Protein AF-A0A922VHD1-F1 (afdb_monomer)

Foldseek 3Di:
DDDDDDPDDDPPVPPPPPDDVLLVQLLVVVVVLVVPQPDDLVRLCVQLVPPDCLNVLSNVVPDDPSNDQDLSSQQSSQVSSVHHSLQSCVSSVNDPDRPPPADPLNVLVPDPVDDPVRSVVVVVVVVVVVVCVVVPPPD

Structure (mmCIF, N/CA/C/O backbone):
data_AF-A0A922VHD1-F1
#
_entry.id   AF-A0A922VHD1-F1
#
loop_
_atom_site.group_PDB
_atom_site.id
_atom_site.type_symbol
_atom_site.label_atom_id
_atom_site.label_alt_id
_atom_site.label_comp_id
_atom_site.label_asym_id
_atom_site.label_entity_id
_atom_site.label_seq_id
_atom_site.pdbx_PDB_ins_code
_atom_site.Cartn_x
_atom_site.Cartn_y
_atom_site.Cartn_z
_atom_site.occupancy
_atom_site.B_iso_or_equiv
_atom_site.auth_seq_id
_atom_site.auth_comp_id
_atom_site.auth_asym_id
_atom_site.auth_atom_id
_atom_site.pdbx_PDB_model_num
ATOM 1 N N . MET A 1 1 ? 56.449 -27.174 -24.037 1.00 41.38 1 MET A N 1
ATOM 2 C CA . MET A 1 1 ? 55.606 -26.012 -24.393 1.00 41.38 1 MET A CA 1
ATOM 3 C C . MET A 1 1 ? 54.196 -26.520 -24.645 1.00 41.38 1 MET A C 1
ATOM 5 O O . MET A 1 1 ? 53.979 -27.153 -25.665 1.00 41.38 1 MET A O 1
ATOM 9 N N . ALA A 1 2 ? 53.279 -26.341 -23.692 1.00 33.19 2 ALA A N 1
ATOM 10 C CA . ALA A 1 2 ? 51.887 -26.767 -23.822 1.00 33.19 2 ALA A CA 1
ATOM 11 C C . ALA A 1 2 ? 50.986 -25.525 -23.842 1.00 33.19 2 ALA A C 1
ATOM 13 O O . ALA A 1 2 ? 50.936 -24.778 -22.869 1.00 33.19 2 ALA A O 1
ATOM 14 N N . THR A 1 3 ? 50.304 -25.298 -24.962 1.00 43.81 3 THR A N 1
ATOM 15 C CA . THR A 1 3 ? 49.267 -24.273 -25.128 1.00 43.81 3 THR A CA 1
ATOM 16 C C . THR A 1 3 ? 47.955 -24.971 -25.452 1.00 43.81 3 THR A C 1
ATOM 18 O O . THR A 1 3 ? 47.728 -25.359 -26.593 1.00 43.81 3 THR A O 1
ATOM 21 N N . ALA A 1 4 ? 47.101 -25.135 -24.447 1.00 44.28 4 ALA A N 1
ATOM 22 C CA . ALA A 1 4 ? 45.688 -25.472 -24.611 1.00 44.28 4 ALA A CA 1
ATOM 23 C C . ALA A 1 4 ? 44.956 -25.098 -23.314 1.00 44.28 4 ALA A C 1
ATOM 25 O O . ALA A 1 4 ? 44.637 -25.939 -22.485 1.00 44.28 4 ALA A O 1
ATOM 26 N N . GLY A 1 5 ? 44.778 -23.796 -23.095 1.00 39.69 5 GLY A N 1
ATOM 27 C CA . GLY A 1 5 ? 43.926 -23.284 -22.028 1.00 39.69 5 GLY A CA 1
ATOM 28 C C . GLY A 1 5 ? 42.511 -23.128 -22.558 1.00 39.69 5 GLY A C 1
ATOM 29 O O . GLY A 1 5 ? 42.171 -22.076 -23.099 1.00 39.69 5 GLY A O 1
ATOM 30 N N . GLU A 1 6 ? 41.718 -24.189 -22.432 1.00 39.38 6 GLU A N 1
ATOM 31 C CA . GLU A 1 6 ? 40.266 -24.193 -22.595 1.00 39.38 6 GLU A CA 1
ATOM 32 C C . GLU A 1 6 ? 39.635 -22.974 -21.905 1.00 39.38 6 GLU A C 1
ATOM 34 O O . GLU A 1 6 ? 39.515 -22.909 -20.685 1.00 39.38 6 GLU A O 1
ATOM 39 N N . ARG A 1 7 ? 39.166 -21.995 -22.686 1.00 46.34 7 ARG A N 1
ATOM 40 C CA . ARG A 1 7 ? 38.193 -21.000 -22.212 1.00 46.34 7 ARG A CA 1
ATOM 41 C C . ARG A 1 7 ? 36.782 -21.525 -22.450 1.00 46.34 7 ARG A C 1
ATOM 43 O O . ARG A 1 7 ? 35.977 -20.913 -23.146 1.00 46.34 7 ARG A O 1
ATOM 50 N N . ALA A 1 8 ? 36.495 -22.678 -21.860 1.00 47.88 8 ALA A N 1
ATOM 51 C CA . ALA A 1 8 ? 35.141 -23.148 -21.636 1.00 47.88 8 ALA A CA 1
ATOM 52 C C . ALA A 1 8 ? 34.776 -22.823 -20.184 1.00 47.88 8 ALA A C 1
ATOM 54 O O . ALA A 1 8 ? 35.424 -23.294 -19.258 1.00 47.88 8 ALA A O 1
ATOM 55 N N . GLY A 1 9 ? 33.731 -22.018 -19.976 1.00 42.16 9 GLY A N 1
ATOM 56 C CA . GLY A 1 9 ? 33.056 -21.985 -18.677 1.00 42.16 9 GLY A CA 1
ATOM 57 C C . GLY A 1 9 ? 32.871 -20.615 -18.038 1.00 42.16 9 GLY A C 1
ATOM 58 O O . GLY A 1 9 ? 33.423 -20.351 -16.979 1.00 42.16 9 GLY A O 1
ATOM 59 N N . HIS A 1 10 ? 31.976 -19.791 -18.590 1.00 43.72 10 HIS A N 1
ATOM 60 C CA . HIS A 1 10 ? 31.010 -19.087 -17.731 1.00 43.72 10 HIS A CA 1
ATOM 61 C C . HIS A 1 10 ? 29.741 -18.625 -18.466 1.00 43.72 10 HIS A C 1
ATOM 63 O O . HIS A 1 10 ? 29.192 -17.564 -18.185 1.00 43.72 10 HIS A O 1
ATOM 69 N N . ARG A 1 11 ? 29.180 -19.452 -19.362 1.00 42.53 11 ARG A N 1
ATOM 70 C CA . ARG A 1 11 ? 27.718 -19.427 -19.536 1.00 42.53 11 ARG A CA 1
ATOM 71 C C . ARG A 1 11 ? 27.131 -20.130 -18.322 1.00 42.53 11 ARG A C 1
ATOM 73 O O . ARG A 1 11 ? 26.799 -21.311 -18.376 1.00 42.53 11 ARG A O 1
ATOM 80 N N . ARG A 1 12 ? 27.027 -19.402 -17.209 1.00 43.84 12 ARG A N 1
ATOM 81 C CA . ARG A 1 12 ? 26.099 -19.772 -16.146 1.00 43.84 12 ARG A CA 1
ATOM 82 C C . ARG A 1 12 ? 24.725 -19.653 -16.794 1.00 43.84 12 ARG A C 1
ATOM 84 O O . ARG A 1 12 ? 24.189 -18.557 -16.919 1.00 43.84 12 ARG A O 1
ATOM 91 N N . LYS A 1 13 ? 24.230 -20.772 -17.336 1.00 43.75 13 LYS A N 1
ATOM 92 C CA . LYS A 1 13 ? 22.815 -20.952 -17.639 1.00 43.75 13 LYS A CA 1
ATOM 93 C C . LYS A 1 13 ? 22.121 -20.556 -16.346 1.00 43.75 13 LYS A C 1
ATOM 95 O O . LYS A 1 13 ? 22.247 -21.263 -15.349 1.00 43.75 13 LYS A O 1
ATOM 100 N N . VAL A 1 14 ? 21.536 -19.361 -16.333 1.00 46.03 14 VAL A N 1
ATOM 101 C CA . VAL A 1 14 ? 20.596 -18.968 -15.296 1.00 46.03 14 VAL A CA 1
ATOM 102 C C . VAL A 1 14 ? 19.512 -20.009 -15.460 1.00 46.03 14 VAL A C 1
ATOM 104 O O . VAL A 1 14 ? 18.800 -20.002 -16.462 1.00 46.03 14 VAL A O 1
ATOM 107 N N . ALA A 1 15 ? 19.559 -21.014 -14.588 1.00 43.12 15 ALA A N 1
ATOM 108 C CA . AL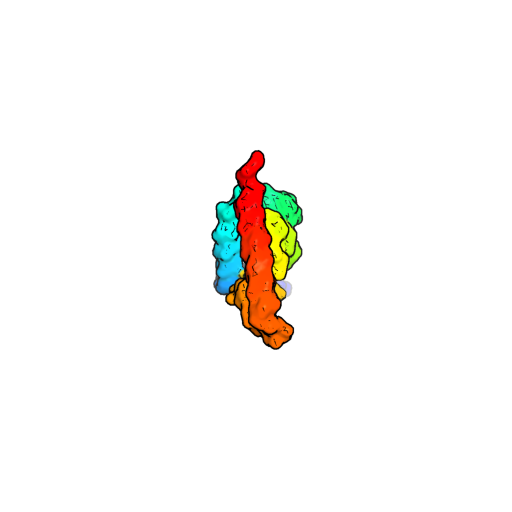A A 1 15 ? 18.536 -22.025 -14.521 1.00 43.12 15 ALA A CA 1
ATOM 109 C C . ALA A 1 15 ? 17.209 -21.276 -14.520 1.00 43.12 15 ALA A C 1
ATOM 111 O O . ALA A 1 15 ? 17.092 -20.209 -13.913 1.00 43.12 15 ALA A O 1
ATOM 112 N N . ASP A 1 16 ? 16.273 -21.800 -15.291 1.00 47.19 16 ASP A N 1
ATOM 113 C CA . ASP A 1 16 ? 14.883 -21.394 -15.309 1.00 47.19 16 ASP A CA 1
ATOM 114 C C . ASP A 1 16 ? 14.319 -21.688 -13.911 1.00 47.19 16 ASP A C 1
ATOM 116 O O . ASP A 1 16 ? 13.697 -22.717 -13.662 1.00 47.19 16 ASP A O 1
ATOM 120 N N . THR A 1 17 ? 14.701 -20.871 -12.929 1.00 53.53 17 THR A N 1
ATOM 121 C CA . THR A 1 17 ? 14.244 -21.000 -11.557 1.00 53.53 17 THR A CA 1
ATOM 122 C C . THR A 1 17 ? 12.807 -20.534 -11.607 1.00 53.53 17 THR A C 1
ATOM 124 O O . THR A 1 17 ? 12.554 -19.351 -11.850 1.00 53.53 17 THR A O 1
ATOM 127 N N . ALA A 1 18 ? 11.883 -21.483 -11.461 1.00 58.81 18 ALA A N 1
ATOM 128 C CA . ALA A 1 18 ? 10.469 -21.202 -11.309 1.00 58.81 18 ALA A CA 1
ATOM 129 C C . ALA A 1 18 ? 10.298 -20.012 -10.353 1.00 58.81 18 ALA A C 1
ATOM 131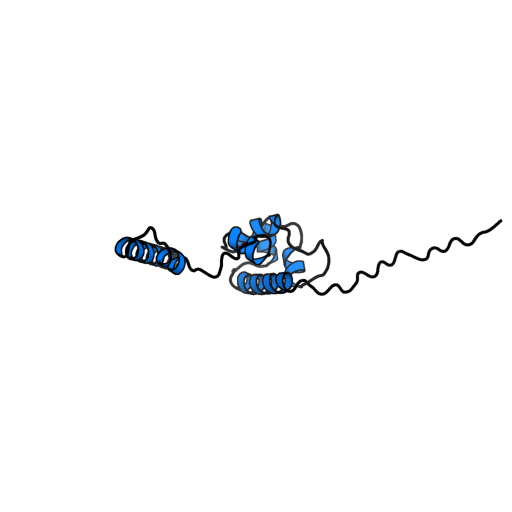 O O . ALA A 1 18 ? 10.949 -19.950 -9.306 1.00 58.81 18 ALA A O 1
ATOM 132 N N . GLU A 1 19 ? 9.500 -19.031 -10.770 1.00 65.50 19 GLU A N 1
ATOM 133 C CA . GLU A 1 19 ? 9.187 -17.884 -9.930 1.00 65.50 19 GLU A CA 1
ATOM 134 C C . GLU A 1 19 ? 8.608 -18.382 -8.604 1.00 65.50 19 GLU A C 1
ATOM 136 O O . GLU A 1 19 ? 7.782 -19.296 -8.601 1.00 65.50 19 GLU A O 1
ATOM 141 N N . ASP A 1 20 ? 9.061 -17.805 -7.488 1.00 74.31 20 ASP A N 1
ATOM 142 C CA . ASP A 1 20 ? 8.497 -18.127 -6.181 1.00 74.31 20 ASP A CA 1
ATOM 143 C C . ASP A 1 20 ? 6.977 -17.876 -6.242 1.00 74.31 20 ASP A C 1
ATOM 145 O O . ASP A 1 20 ? 6.571 -16.748 -6.556 1.00 74.31 20 ASP A O 1
ATOM 149 N N . PRO A 1 21 ? 6.129 -18.886 -5.968 1.00 77.00 21 PRO A N 1
ATOM 150 C CA . PRO A 1 21 ? 4.678 -18.747 -6.048 1.00 77.00 21 PRO A CA 1
ATOM 151 C C . PRO A 1 21 ? 4.152 -17.570 -5.216 1.00 77.00 21 PRO A C 1
ATOM 153 O O . PRO A 1 21 ? 3.202 -16.914 -5.637 1.00 77.00 21 PRO A O 1
ATOM 156 N N . ARG A 1 22 ? 4.817 -17.216 -4.106 1.00 78.31 22 ARG A N 1
ATOM 157 C CA . ARG A 1 22 ? 4.458 -16.040 -3.296 1.00 78.31 22 ARG A CA 1
ATOM 158 C C . ARG A 1 22 ? 4.725 -14.721 -4.012 1.00 78.31 22 ARG A C 1
ATOM 160 O O . ARG A 1 22 ? 3.954 -13.777 -3.882 1.00 78.31 22 ARG A O 1
ATOM 167 N N . THR A 1 23 ? 5.804 -14.643 -4.791 1.00 83.56 23 THR A N 1
ATOM 168 C CA . THR A 1 23 ? 6.110 -13.446 -5.593 1.00 83.56 23 THR A CA 1
ATOM 169 C C . THR A 1 23 ? 5.078 -13.268 -6.703 1.00 83.56 23 THR A C 1
ATOM 171 O O . THR A 1 23 ? 4.627 -12.149 -6.952 1.00 83.56 23 THR A O 1
ATOM 174 N N . ALA A 1 24 ? 4.659 -14.370 -7.332 1.00 84.50 24 ALA A N 1
ATOM 175 C CA . ALA A 1 24 ? 3.607 -14.348 -8.340 1.00 84.50 24 ALA A CA 1
ATOM 176 C C . ALA A 1 24 ? 2.252 -13.916 -7.750 1.00 84.50 24 ALA A C 1
ATOM 178 O O . ALA A 1 24 ? 1.582 -13.073 -8.347 1.00 84.50 24 ALA A O 1
ATOM 179 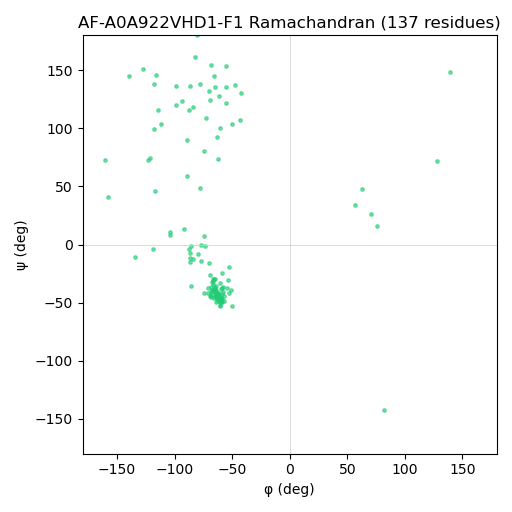N N . GLU A 1 25 ? 1.890 -14.430 -6.571 1.00 86.19 25 GLU A N 1
ATOM 180 C CA . GLU A 1 25 ? 0.676 -14.050 -5.837 1.00 86.19 25 GLU A CA 1
ATOM 181 C C . GLU A 1 25 ? 0.688 -12.566 -5.444 1.00 86.19 25 GLU A C 1
ATOM 183 O O . GLU A 1 25 ? -0.257 -11.834 -5.743 1.00 86.19 25 GLU A O 1
ATOM 188 N N . PHE A 1 26 ? 1.788 -12.088 -4.852 1.00 89.69 26 PHE A N 1
ATOM 189 C CA . PHE A 1 26 ? 1.949 -10.680 -4.490 1.00 89.69 26 PHE A CA 1
ATOM 190 C C . PHE A 1 26 ? 1.831 -9.760 -5.708 1.00 89.69 26 PHE A C 1
ATOM 192 O O . PHE A 1 26 ? 1.173 -8.722 -5.651 1.00 89.69 26 PHE A O 1
ATOM 199 N N . ARG A 1 27 ? 2.442 -10.144 -6.833 1.00 91.19 27 ARG A N 1
ATOM 200 C CA . ARG A 1 27 ? 2.367 -9.391 -8.087 1.00 91.19 27 ARG A CA 1
ATOM 201 C C . ARG A 1 27 ? 0.940 -9.300 -8.618 1.00 91.19 27 ARG A C 1
ATOM 203 O O . ARG A 1 27 ? 0.549 -8.227 -9.074 1.00 91.19 27 ARG A O 1
ATOM 210 N N . GLU A 1 28 ? 0.182 -10.393 -8.572 1.00 90.88 28 GLU A N 1
ATOM 211 C CA . GLU A 1 28 ? -1.217 -10.403 -9.006 1.00 90.88 28 GLU A CA 1
ATOM 212 C C . GLU A 1 28 ? -2.071 -9.494 -8.123 1.00 90.88 28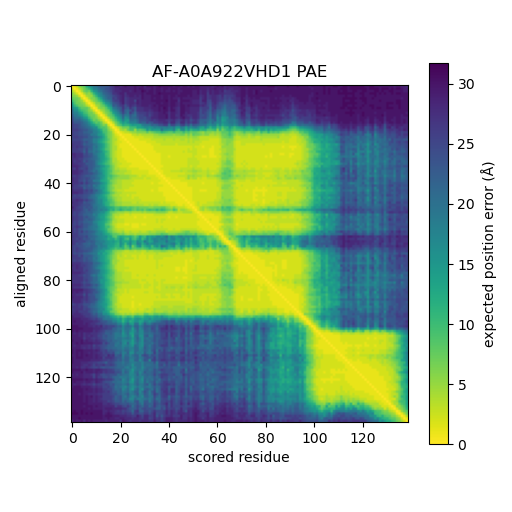 GLU A C 1
ATOM 214 O O . GLU A 1 28 ? -2.759 -8.599 -8.612 1.00 90.88 28 GLU A O 1
ATOM 219 N N . TRP A 1 29 ? -1.946 -9.658 -6.806 1.00 92.00 29 TRP A N 1
ATOM 220 C CA . TRP A 1 29 ? -2.635 -8.821 -5.833 1.00 92.00 29 TRP A CA 1
ATOM 221 C C . TRP A 1 29 ? -2.305 -7.331 -6.021 1.00 92.00 29 TRP A C 1
ATOM 223 O O . TRP A 1 29 ? -3.206 -6.486 -6.035 1.00 92.00 29 TRP A O 1
ATOM 233 N N . LEU A 1 30 ? -1.027 -7.002 -6.238 1.00 92.75 30 LEU A N 1
ATOM 234 C CA . LEU A 1 30 ? -0.581 -5.629 -6.459 1.00 92.75 30 LEU A CA 1
ATOM 235 C C . LEU A 1 30 ? -1.152 -5.063 -7.765 1.00 92.75 30 LEU A C 1
ATOM 237 O O . LEU A 1 30 ? -1.545 -3.898 -7.793 1.00 92.75 30 LEU A O 1
ATOM 241 N N . ARG A 1 31 ? -1.255 -5.873 -8.828 1.00 92.94 31 ARG A N 1
ATOM 242 C CA . ARG A 1 31 ? -1.877 -5.461 -10.095 1.00 92.94 31 ARG A CA 1
ATOM 243 C C . ARG A 1 31 ? -3.340 -5.070 -9.892 1.00 92.94 31 ARG A C 1
ATOM 245 O O . ARG A 1 31 ? -3.703 -3.940 -10.210 1.00 92.94 31 ARG A O 1
ATOM 252 N N . VAL A 1 32 ? -4.134 -5.948 -9.276 1.00 91.81 32 VAL A N 1
ATOM 253 C CA . VAL A 1 32 ? -5.558 -5.699 -8.978 1.00 91.81 32 VAL A CA 1
ATOM 254 C C . VAL A 1 32 ? -5.738 -4.450 -8.115 1.00 91.81 32 VAL A C 1
ATOM 256 O O . VAL A 1 32 ? -6.699 -3.695 -8.275 1.00 91.81 32 VAL A O 1
ATOM 259 N N . ARG A 1 33 ? -4.817 -4.200 -7.179 1.00 91.19 33 ARG A N 1
ATOM 260 C CA . ARG A 1 33 ? -4.883 -2.994 -6.357 1.00 91.19 33 ARG A CA 1
ATOM 261 C C . ARG A 1 33 ? -4.604 -1.728 -7.159 1.00 91.19 33 ARG A C 1
ATOM 263 O O . ARG A 1 33 ? -5.317 -0.743 -6.982 1.00 91.19 33 ARG A O 1
ATOM 270 N N . LEU A 1 34 ? -3.582 -1.749 -8.010 1.00 91.75 34 LEU A N 1
ATOM 271 C CA . LEU A 1 34 ? -3.166 -0.595 -8.808 1.00 91.75 34 LEU A CA 1
ATOM 272 C C . LEU A 1 34 ? -4.222 -0.181 -9.835 1.00 91.75 34 LEU A C 1
ATOM 274 O O . LEU A 1 34 ? -4.357 1.009 -10.095 1.00 91.75 34 LEU A O 1
ATOM 278 N N . GLU A 1 35 ? -5.027 -1.116 -10.343 1.00 90.69 35 GLU A N 1
ATOM 279 C CA . GLU A 1 35 ? -6.177 -0.813 -11.212 1.00 90.69 35 GLU A CA 1
ATOM 280 C C . GLU A 1 35 ? -7.212 0.113 -10.552 1.00 90.69 35 GLU A C 1
ATOM 282 O O . GLU A 1 35 ? -7.937 0.829 -11.238 1.00 90.69 35 GLU A O 1
ATOM 287 N N . ARG A 1 36 ? -7.272 0.137 -9.215 1.00 88.75 36 ARG A N 1
ATOM 288 C CA . ARG A 1 36 ? -8.191 0.996 -8.449 1.00 88.75 36 ARG A CA 1
ATOM 289 C C . ARG A 1 36 ? -7.623 2.387 -8.173 1.00 88.75 36 ARG A C 1
ATOM 291 O O . ARG A 1 36 ? -8.323 3.230 -7.615 1.00 88.75 36 ARG A O 1
ATOM 298 N N . VAL A 1 37 ? -6.356 2.623 -8.510 1.00 90.50 37 VAL A N 1
ATOM 299 C CA . VAL A 1 37 ? -5.680 3.903 -8.298 1.00 90.50 37 VAL A CA 1
ATOM 300 C C . VAL A 1 37 ? -5.807 4.730 -9.583 1.00 90.50 37 VAL A C 1
ATOM 302 O O . VAL A 1 37 ? -5.354 4.279 -10.632 1.00 90.50 37 VAL A O 1
ATOM 305 N N . PRO A 1 38 ? -6.364 5.956 -9.546 1.00 90.81 38 PRO A N 1
ATOM 306 C CA . PRO A 1 38 ? -6.541 6.800 -10.732 1.00 90.81 38 PRO A CA 1
ATOM 307 C C . PRO A 1 38 ? -5.225 7.490 -11.144 1.00 90.81 38 PRO A C 1
ATOM 309 O O . PRO A 1 38 ? -5.164 8.704 -11.328 1.00 90.81 38 PRO A O 1
ATOM 312 N N . LYS A 1 39 ? -4.132 6.727 -11.232 1.00 91.44 39 LYS A N 1
ATOM 313 C CA . LYS A 1 39 ? -2.790 7.193 -11.597 1.00 91.44 39 LYS A CA 1
ATOM 314 C C . LYS A 1 39 ? -2.136 6.159 -12.508 1.00 91.44 39 LYS A C 1
ATOM 316 O O . LYS A 1 39 ? -2.314 4.958 -12.334 1.00 91.44 39 LYS A O 1
ATOM 321 N N . SER A 1 40 ? -1.343 6.618 -13.471 1.00 93.19 40 SER A N 1
ATOM 322 C CA . SER A 1 40 ? -0.536 5.705 -14.283 1.00 93.19 40 SER A CA 1
ATOM 323 C C . SER A 1 40 ? 0.569 5.066 -13.436 1.00 93.19 40 SER A C 1
ATOM 325 O O . SER A 1 40 ? 1.047 5.668 -12.476 1.00 93.19 40 SER A O 1
ATOM 327 N N . ILE A 1 41 ? 1.037 3.876 -13.824 1.00 92.56 41 ILE A N 1
ATOM 328 C CA . ILE A 1 41 ? 2.156 3.196 -13.145 1.00 92.56 41 ILE A CA 1
ATOM 329 C C . ILE A 1 41 ? 3.384 4.108 -13.023 1.00 92.56 41 ILE A C 1
ATOM 331 O O . ILE A 1 41 ? 3.982 4.179 -11.958 1.00 92.56 41 ILE A O 1
ATOM 335 N N . ASN A 1 42 ? 3.707 4.867 -14.073 1.00 92.56 42 ASN A N 1
ATOM 336 C CA . ASN A 1 42 ? 4.823 5.816 -14.059 1.00 92.56 42 ASN A CA 1
ATOM 337 C C . ASN A 1 42 ? 4.598 6.956 -13.043 1.00 92.56 42 ASN A C 1
ATOM 339 O O . ASN A 1 42 ? 5.507 7.326 -12.304 1.00 92.56 42 ASN A O 1
ATOM 343 N N . ALA A 1 43 ? 3.373 7.490 -12.952 1.00 93.50 43 ALA A N 1
ATOM 344 C CA . ALA A 1 43 ? 3.044 8.496 -11.941 1.00 93.50 43 ALA A CA 1
ATOM 345 C C . ALA A 1 43 ? 3.192 7.934 -10.516 1.00 93.50 43 ALA A C 1
ATOM 347 O O . ALA A 1 43 ? 3.769 8.600 -9.661 1.00 93.50 43 ALA A O 1
ATOM 348 N N . ILE A 1 44 ? 2.749 6.693 -10.293 1.00 93.75 44 ILE A N 1
ATOM 349 C CA . ILE A 1 44 ? 2.887 5.984 -9.013 1.00 93.75 44 ILE A CA 1
ATOM 350 C C . ILE A 1 44 ? 4.365 5.749 -8.670 1.00 93.75 44 ILE A C 1
ATOM 352 O O . ILE A 1 44 ? 4.774 6.023 -7.547 1.00 93.75 44 ILE A O 1
ATOM 356 N N . GLU A 1 45 ? 5.187 5.298 -9.624 1.00 92.88 45 GLU A N 1
ATOM 357 C CA . GLU A 1 45 ? 6.635 5.114 -9.433 1.00 92.88 45 GLU A CA 1
ATOM 358 C C . GLU A 1 45 ? 7.331 6.420 -9.052 1.00 92.88 45 GLU A C 1
ATOM 360 O O . GLU A 1 45 ? 8.117 6.455 -8.102 1.00 92.88 45 GLU A O 1
ATOM 365 N N . LYS A 1 46 ? 7.016 7.502 -9.773 1.00 93.44 46 LYS A N 1
ATOM 366 C CA . LYS A 1 46 ? 7.592 8.825 -9.531 1.00 93.44 46 LYS A CA 1
ATOM 367 C C . LYS A 1 46 ? 7.215 9.355 -8.150 1.00 93.44 46 LYS A C 1
ATOM 369 O O . LYS A 1 46 ? 8.079 9.866 -7.443 1.00 93.44 46 LYS A O 1
ATOM 374 N N . GLU A 1 47 ? 5.950 9.224 -7.768 1.00 93.62 47 GLU A N 1
ATOM 375 C CA . GLU A 1 47 ? 5.445 9.665 -6.466 1.00 93.62 47 GLU A CA 1
ATOM 376 C C . GLU A 1 47 ? 6.016 8.833 -5.314 1.00 93.62 47 GLU A C 1
ATOM 378 O O . GLU A 1 47 ? 6.421 9.386 -4.296 1.00 93.62 47 GLU A O 1
ATOM 383 N N . ALA A 1 48 ? 6.161 7.520 -5.508 1.00 91.94 48 ALA A N 1
ATOM 384 C CA . ALA A 1 48 ? 6.816 6.626 -4.556 1.00 91.94 48 ALA A CA 1
ATOM 385 C C . ALA A 1 48 ? 8.350 6.788 -4.533 1.00 91.94 48 ALA A C 1
ATOM 387 O O . ALA A 1 48 ? 9.038 6.078 -3.800 1.00 91.94 48 ALA A O 1
ATOM 388 N N . GLY A 1 49 ? 8.936 7.667 -5.355 1.00 91.56 49 GLY A N 1
ATOM 389 C CA . GLY A 1 49 ? 10.388 7.826 -5.446 1.00 91.56 49 GLY A CA 1
ATOM 390 C C . GLY A 1 49 ? 11.107 6.518 -5.797 1.00 91.56 49 GLY A C 1
ATOM 391 O O . GLY A 1 49 ? 12.202 6.254 -5.286 1.00 91.56 49 GLY A O 1
ATOM 392 N N . ILE A 1 50 ? 10.472 5.671 -6.614 1.00 88.12 50 ILE A N 1
ATOM 393 C CA . ILE A 1 50 ? 11.061 4.437 -7.127 1.00 88.12 50 ILE A CA 1
ATOM 394 C C . ILE A 1 50 ? 11.810 4.783 -8.415 1.00 88.12 50 ILE A C 1
ATOM 396 O O . ILE A 1 50 ? 11.195 5.211 -9.391 1.00 88.12 50 ILE A O 1
ATOM 400 N N . PRO A 1 51 ? 13.143 4.620 -8.448 1.00 78.88 51 PRO A N 1
ATOM 401 C CA . PRO A 1 51 ? 13.922 4.997 -9.613 1.00 78.88 51 PRO A CA 1
ATOM 402 C C . PRO A 1 51 ? 13.649 4.059 -10.799 1.00 78.88 51 PRO A C 1
ATOM 404 O O . PRO A 1 51 ? 13.737 2.834 -10.688 1.00 78.88 51 PRO A O 1
ATOM 407 N N . GLY A 1 52 ? 13.406 4.650 -11.970 1.00 79.25 52 GLY A N 1
ATOM 408 C CA . GLY A 1 52 ? 13.261 3.928 -13.235 1.00 79.25 52 GLY A CA 1
ATOM 409 C C . GLY A 1 52 ? 11.868 3.328 -13.452 1.00 79.25 52 GLY A C 1
ATOM 410 O O . GLY A 1 52 ? 10.871 3.960 -13.148 1.00 79.25 52 GLY A O 1
ATOM 411 N N . ASN A 1 53 ? 11.829 2.126 -14.039 1.00 85.88 53 ASN A N 1
ATOM 412 C CA . ASN A 1 53 ? 10.618 1.356 -14.380 1.00 85.88 53 ASN A CA 1
ATOM 413 C C . ASN A 1 53 ? 10.614 0.040 -13.577 1.00 85.88 53 ASN A C 1
ATOM 415 O O . ASN A 1 53 ? 10.538 -1.048 -14.145 1.00 85.88 53 ASN A O 1
ATOM 419 N N . ALA A 1 54 ? 10.893 0.104 -12.275 1.00 87.81 54 ALA A N 1
ATOM 420 C CA . ALA A 1 54 ? 11.031 -1.093 -11.448 1.00 87.81 54 ALA A CA 1
ATOM 421 C C . ALA A 1 54 ? 9.671 -1.742 -11.145 1.00 87.81 54 ALA A C 1
ATOM 423 O O . ALA A 1 54 ? 9.553 -2.961 -11.256 1.00 87.81 54 ALA A O 1
ATOM 424 N N . LEU A 1 55 ? 8.642 -0.946 -10.835 1.00 89.75 55 LEU A N 1
ATOM 425 C CA . LEU A 1 55 ? 7.276 -1.423 -10.618 1.00 89.75 55 LEU A CA 1
ATOM 426 C C . LEU A 1 55 ? 6.702 -1.993 -11.912 1.00 89.75 55 LEU A C 1
ATOM 428 O O . LEU A 1 55 ? 6.164 -3.096 -11.905 1.00 89.75 55 LEU A O 1
ATOM 432 N N . GLY A 1 56 ? 6.861 -1.301 -13.043 1.00 89.38 56 GLY A N 1
ATOM 433 C CA . GLY A 1 56 ? 6.345 -1.818 -14.311 1.00 89.38 56 GLY A CA 1
ATOM 434 C C . GLY A 1 56 ? 7.024 -3.127 -14.734 1.00 89.38 56 GLY A C 1
ATOM 435 O O . GLY A 1 56 ? 6.349 -4.040 -15.210 1.00 89.38 56 GLY A O 1
ATOM 436 N N . LYS A 1 57 ? 8.340 -3.263 -14.523 1.00 88.81 57 LYS A N 1
ATOM 437 C CA . LYS A 1 57 ? 9.069 -4.522 -14.769 1.00 88.81 57 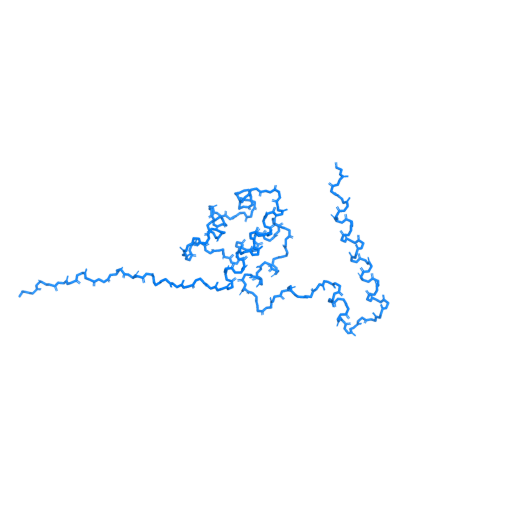LYS A CA 1
ATOM 438 C C . LYS A 1 57 ? 8.623 -5.644 -13.837 1.00 88.81 57 LYS A C 1
ATOM 440 O O . LYS A 1 57 ? 8.411 -6.763 -14.302 1.00 88.81 57 LYS A O 1
ATOM 445 N N . PHE A 1 58 ? 8.417 -5.327 -12.560 1.00 89.75 58 PHE A N 1
ATOM 446 C CA . PHE A 1 58 ? 7.880 -6.262 -11.578 1.00 89.75 58 PHE A CA 1
ATOM 447 C C . PHE A 1 58 ? 6.497 -6.782 -11.998 1.00 89.75 58 PHE A C 1
ATOM 449 O O . PHE A 1 58 ? 6.291 -7.991 -12.077 1.00 89.75 58 PHE A O 1
ATOM 456 N N . LEU A 1 59 ? 5.574 -5.890 -12.376 1.00 89.94 59 LEU A N 1
ATOM 457 C CA . LEU A 1 59 ? 4.210 -6.246 -12.792 1.00 89.94 59 LEU A CA 1
ATOM 458 C C . LEU A 1 59 ? 4.152 -7.081 -14.079 1.00 89.94 59 LEU A C 1
ATOM 460 O O . LEU A 1 59 ? 3.238 -7.893 -14.230 1.00 89.94 59 LEU A O 1
ATOM 464 N N . ARG A 1 60 ? 5.116 -6.907 -14.993 1.00 88.19 60 ARG A N 1
ATOM 465 C CA . ARG A 1 60 ? 5.265 -7.734 -16.207 1.00 88.19 60 ARG A CA 1
ATOM 466 C C . ARG A 1 60 ? 5.935 -9.086 -15.952 1.00 88.19 60 ARG A C 1
ATOM 468 O O . ARG A 1 60 ? 5.989 -9.906 -16.861 1.00 88.19 60 ARG A O 1
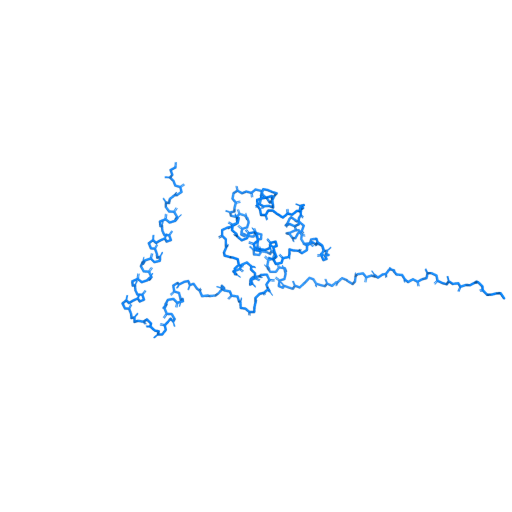ATOM 475 N N . GLY A 1 61 ? 6.458 -9.316 -14.747 1.00 81.81 61 GLY A N 1
ATOM 476 C CA . GLY A 1 61 ? 7.192 -10.534 -14.418 1.00 81.81 61 GLY A CA 1
ATOM 477 C C . GLY A 1 61 ? 8.560 -10.636 -15.082 1.00 81.81 61 GLY A C 1
ATOM 478 O O . GLY A 1 61 ? 9.056 -11.740 -15.309 1.00 81.81 61 GLY A O 1
ATOM 479 N N . GLU A 1 62 ? 9.180 -9.496 -15.407 1.00 80.88 62 GLU A N 1
ATOM 480 C CA . GLU A 1 62 ? 10.547 -9.496 -15.924 1.00 80.88 62 GLU A CA 1
ATOM 481 C C . GLU A 1 62 ? 11.500 -10.097 -14.880 1.00 80.88 62 GLU A C 1
ATOM 483 O O . GLU A 1 62 ? 11.522 -9.708 -13.712 1.00 80.88 62 GLU A O 1
ATOM 488 N N . ARG A 1 63 ? 12.291 -11.085 -15.309 1.00 63.25 63 ARG A N 1
ATOM 489 C CA . ARG A 1 63 ? 13.095 -11.923 -14.414 1.00 63.25 63 ARG A CA 1
ATOM 490 C C . ARG A 1 63 ? 14.457 -11.298 -14.120 1.00 63.25 63 ARG A C 1
ATOM 492 O O . ARG A 1 63 ? 15.160 -10.864 -15.027 1.00 63.25 63 ARG A O 1
ATOM 499 N N . GLY A 1 64 ? 14.868 -11.335 -12.851 1.00 57.25 64 GLY A N 1
ATOM 500 C CA . GLY A 1 64 ? 16.206 -10.958 -12.380 1.00 57.25 64 GLY A CA 1
ATOM 501 C C . GLY A 1 64 ? 16.168 -10.169 -11.068 1.00 57.25 64 GLY A C 1
ATOM 502 O O . GLY A 1 64 ? 15.250 -9.390 -10.842 1.00 57.25 64 GLY A O 1
ATOM 503 N N . ARG A 1 65 ? 17.197 -10.305 -10.213 1.00 52.88 65 ARG A N 1
ATOM 504 C CA . ARG A 1 65 ? 17.314 -9.597 -8.909 1.00 52.88 65 ARG A CA 1
ATOM 505 C C . ARG A 1 65 ? 17.151 -8.068 -8.983 1.00 52.88 65 ARG A C 1
ATOM 507 O O . ARG A 1 65 ? 16.928 -7.430 -7.965 1.00 52.88 65 ARG A O 1
ATOM 514 N N . ARG A 1 66 ? 17.312 -7.470 -10.169 1.00 51.06 66 ARG A N 1
ATOM 515 C CA . ARG A 1 66 ? 17.158 -6.025 -10.422 1.00 51.06 66 ARG A CA 1
ATOM 516 C C . ARG A 1 66 ? 15.717 -5.607 -10.757 1.00 51.06 66 ARG A C 1
ATOM 518 O O . ARG A 1 66 ? 15.475 -4.423 -10.966 1.00 51.06 66 ARG A O 1
ATOM 525 N N . HIS A 1 67 ? 14.796 -6.563 -10.860 1.00 58.34 67 HIS A N 1
ATOM 526 C CA . HIS A 1 67 ? 13.407 -6.363 -11.291 1.00 58.34 67 HIS A CA 1
ATOM 527 C C . HIS A 1 67 ? 12.387 -6.744 -10.209 1.00 58.34 67 HIS A C 1
ATOM 529 O O . HIS A 1 67 ? 11.197 -6.504 -10.378 1.00 58.34 67 HIS A O 1
ATOM 535 N N . SER A 1 68 ? 12.855 -7.276 -9.077 1.00 71.25 68 SER A N 1
ATOM 536 C CA . SER A 1 68 ? 12.074 -7.413 -7.849 1.00 71.25 68 SER A CA 1
ATOM 537 C C . SER A 1 68 ? 11.991 -6.075 -7.114 1.00 71.25 68 SER A C 1
ATOM 539 O O . SER A 1 68 ? 12.997 -5.368 -6.984 1.00 71.25 68 SER A O 1
ATOM 541 N N . LEU A 1 69 ? 10.814 -5.746 -6.586 1.00 84.19 69 LEU A N 1
ATOM 542 C CA . LEU A 1 69 ? 10.679 -4.643 -5.641 1.00 84.19 69 LEU A CA 1
ATOM 543 C C . LEU A 1 69 ? 11.442 -4.978 -4.354 1.00 84.19 69 LEU A C 1
ATOM 545 O O . LEU A 1 69 ? 11.391 -6.102 -3.863 1.00 84.19 69 LEU A O 1
ATOM 549 N N . THR A 1 70 ? 12.190 -4.010 -3.830 1.00 88.31 70 THR A N 1
ATOM 550 C CA . THR A 1 70 ? 12.851 -4.142 -2.527 1.00 88.31 70 THR A CA 1
ATOM 551 C C . THR A 1 70 ? 11.850 -3.824 -1.411 1.00 88.31 70 THR A C 1
ATOM 553 O O . THR A 1 70 ? 10.871 -3.121 -1.678 1.00 88.31 70 THR A O 1
ATOM 556 N N . PRO A 1 71 ? 12.108 -4.229 -0.152 1.00 89.31 71 PRO A N 1
ATOM 557 C CA . PRO A 1 71 ? 11.292 -3.802 0.987 1.00 89.31 71 PRO A CA 1
ATOM 558 C C . PRO A 1 71 ? 11.111 -2.280 1.054 1.00 89.31 71 PRO A C 1
ATOM 560 O O . PRO A 1 71 ? 10.009 -1.796 1.287 1.00 89.31 71 PRO A O 1
ATOM 563 N N . LEU A 1 72 ? 12.166 -1.518 0.742 1.00 89.25 72 LEU A N 1
ATOM 564 C CA . LEU A 1 72 ? 12.108 -0.057 0.689 1.00 89.25 72 LEU A CA 1
ATOM 565 C C . LEU A 1 72 ? 11.165 0.452 -0.414 1.00 89.25 72 LEU A C 1
ATOM 567 O O . LEU A 1 72 ? 10.420 1.401 -0.194 1.00 89.25 72 LEU A O 1
ATOM 571 N N . HIS A 1 73 ? 11.179 -0.160 -1.604 1.00 91.62 73 HIS A N 1
ATOM 572 C CA . HIS A 1 73 ? 10.230 0.194 -2.667 1.00 91.62 73 HIS A CA 1
ATOM 573 C C . HIS A 1 73 ? 8.788 -0.133 -2.259 1.00 91.62 73 HIS A C 1
ATOM 575 O O . HIS A 1 73 ? 7.886 0.653 -2.526 1.00 91.62 73 HIS A O 1
ATOM 581 N N . ILE A 1 74 ? 8.578 -1.269 -1.591 1.00 91.69 74 ILE A N 1
ATOM 582 C CA . ILE A 1 74 ? 7.269 -1.720 -1.103 1.00 91.69 74 ILE A CA 1
ATOM 583 C C . ILE A 1 74 ? 6.715 -0.746 -0.053 1.00 91.69 74 ILE A C 1
ATOM 585 O O . ILE A 1 74 ? 5.572 -0.311 -0.181 1.00 91.69 74 ILE A O 1
ATOM 589 N N . GLN A 1 75 ? 7.537 -0.335 0.918 1.00 89.69 75 GLN A N 1
ATOM 590 C CA . GLN A 1 75 ? 7.179 0.678 1.919 1.00 89.69 75 GLN A CA 1
ATOM 591 C C . GLN A 1 75 ? 6.802 2.009 1.266 1.00 89.69 75 GLN A C 1
ATOM 593 O O . GLN A 1 75 ? 5.757 2.569 1.567 1.00 89.69 75 GLN A O 1
ATOM 598 N N . ARG A 1 76 ? 7.600 2.486 0.302 1.00 92.75 76 ARG A N 1
ATOM 599 C CA . ARG A 1 76 ? 7.315 3.747 -0.402 1.00 92.75 76 ARG A CA 1
ATOM 600 C C . ARG A 1 76 ? 6.059 3.696 -1.275 1.00 92.75 76 ARG A C 1
ATOM 602 O O . ARG A 1 76 ? 5.416 4.723 -1.464 1.00 92.75 76 ARG A O 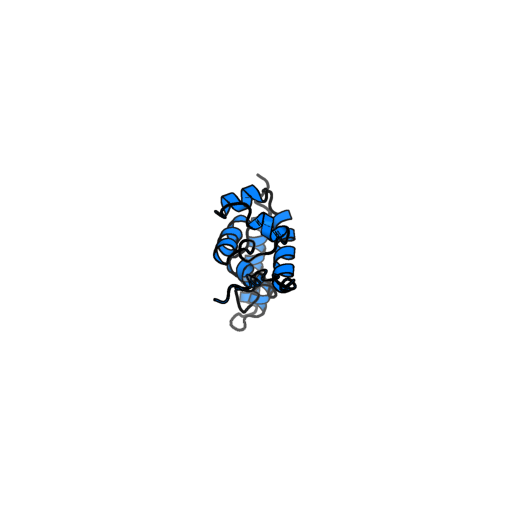1
ATOM 609 N N . LEU A 1 77 ? 5.704 2.526 -1.810 1.00 93.12 77 LEU A N 1
ATOM 610 C CA . LEU A 1 77 ? 4.476 2.344 -2.593 1.00 93.12 77 LEU A CA 1
ATOM 611 C C . LEU A 1 77 ? 3.221 2.400 -1.732 1.00 93.12 77 LEU A C 1
ATOM 613 O O . LEU A 1 77 ? 2.212 2.933 -2.185 1.00 93.12 77 LEU A O 1
ATOM 617 N N . ALA A 1 78 ? 3.279 1.847 -0.521 1.00 90.38 78 ALA A N 1
ATOM 618 C CA . ALA A 1 78 ? 2.128 1.678 0.357 1.00 90.38 78 ALA A CA 1
ATOM 619 C C . ALA A 1 78 ? 1.288 2.964 0.548 1.00 90.38 78 ALA A C 1
ATOM 621 O O . ALA A 1 78 ? 0.095 2.928 0.221 1.00 90.38 78 ALA A O 1
ATOM 622 N N . PRO A 1 79 ? 1.859 4.124 0.946 1.00 89.12 79 PRO A N 1
ATOM 623 C CA . PRO A 1 79 ? 1.078 5.351 1.108 1.00 89.12 79 PRO A CA 1
ATOM 624 C C . PRO A 1 79 ? 0.532 5.897 -0.221 1.00 89.12 79 PRO A C 1
ATOM 626 O O . PRO A 1 79 ? -0.568 6.444 -0.243 1.00 89.12 79 PRO A O 1
ATOM 629 N N . VAL A 1 80 ? 1.243 5.705 -1.341 1.00 91.50 80 VAL A N 1
ATOM 630 C CA . VAL A 1 80 ? 0.831 6.200 -2.672 1.00 91.50 80 VAL A CA 1
ATOM 631 C C . VAL A 1 80 ? -0.425 5.490 -3.183 1.00 91.50 80 VAL A C 1
ATOM 633 O O . VAL A 1 80 ? -1.245 6.095 -3.876 1.00 91.50 80 VAL A O 1
ATOM 636 N N . ILE A 1 81 ? -0.594 4.215 -2.826 1.00 89.88 81 ILE A N 1
ATOM 637 C CA . ILE A 1 81 ? -1.726 3.374 -3.249 1.00 89.88 81 ILE A CA 1
ATOM 638 C C . ILE A 1 81 ? -2.771 3.164 -2.139 1.00 89.88 81 ILE A C 1
ATOM 640 O O . ILE A 1 81 ? -3.697 2.360 -2.295 1.00 89.88 81 ILE A O 1
ATOM 644 N N . GLY A 1 82 ? -2.625 3.876 -1.015 1.00 85.56 82 GLY A N 1
ATOM 645 C CA . GLY A 1 82 ? -3.553 3.838 0.115 1.00 85.56 82 GLY A CA 1
ATOM 646 C C . GLY A 1 82 ? -3.645 2.463 0.779 1.00 85.56 82 GLY A C 1
ATOM 647 O O . GLY A 1 82 ? -4.749 1.947 0.965 1.00 85.56 82 GLY A O 1
ATOM 648 N N . ILE A 1 83 ? -2.501 1.839 1.072 1.00 87.50 83 ILE A N 1
ATOM 649 C CA . ILE A 1 83 ? -2.389 0.610 1.876 1.00 87.50 83 ILE A CA 1
ATOM 650 C C . ILE A 1 83 ? -1.376 0.847 3.001 1.00 87.50 83 ILE A C 1
ATOM 652 O O . ILE A 1 83 ? -0.457 1.649 2.853 1.00 87.50 83 ILE A O 1
ATOM 656 N N . SER A 1 84 ? -1.533 0.158 4.132 1.00 87.69 84 SER A N 1
ATOM 657 C CA . SER A 1 84 ? -0.527 0.177 5.194 1.00 87.69 84 SER A CA 1
ATOM 658 C C . SER A 1 84 ? 0.783 -0.478 4.732 1.00 87.69 84 SER A C 1
ATOM 660 O O . SER A 1 84 ? 0.798 -1.461 3.985 1.00 87.69 84 SER A O 1
ATOM 662 N N . GLU A 1 85 ? 1.913 0.051 5.198 1.00 88.00 85 GLU A N 1
ATOM 663 C CA . GLU A 1 85 ? 3.229 -0.533 4.908 1.00 88.00 85 GLU A CA 1
ATOM 664 C C . GLU A 1 85 ? 3.331 -1.983 5.394 1.00 88.00 85 GLU A C 1
ATOM 666 O O . GLU A 1 85 ? 3.893 -2.828 4.701 1.00 88.00 85 GLU A O 1
ATOM 671 N N . GLU A 1 86 ? 2.732 -2.280 6.548 1.00 83.06 86 GLU A N 1
ATOM 672 C CA . GLU A 1 86 ? 2.683 -3.622 7.126 1.00 83.06 86 GLU A CA 1
ATOM 673 C C . GLU A 1 86 ? 1.980 -4.617 6.193 1.00 83.06 86 GLU A C 1
ATOM 675 O O . GLU A 1 86 ? 2.554 -5.655 5.864 1.00 83.06 86 GLU A O 1
ATOM 680 N N . THR A 1 87 ? 0.788 -4.280 5.683 1.00 85.12 87 THR A N 1
ATOM 681 C CA . THR A 1 87 ? 0.060 -5.135 4.732 1.00 85.12 87 THR A CA 1
ATOM 682 C C . THR A 1 87 ? 0.849 -5.348 3.452 1.00 85.12 87 THR A C 1
ATOM 684 O O . THR A 1 87 ? 0.962 -6.480 2.981 1.00 85.12 87 THR A O 1
ATOM 687 N N . MET A 1 88 ? 1.456 -4.291 2.915 1.00 88.81 88 MET A N 1
ATOM 688 C CA . MET A 1 88 ? 2.297 -4.381 1.722 1.00 88.81 88 MET A CA 1
ATOM 689 C C . MET A 1 88 ? 3.512 -5.302 1.926 1.00 88.81 88 MET A C 1
ATOM 691 O O . MET A 1 88 ? 3.780 -6.161 1.086 1.00 88.81 88 MET A O 1
ATOM 695 N N . LEU A 1 89 ? 4.231 -5.164 3.042 1.00 87.75 89 LEU A N 1
ATOM 696 C CA . LEU A 1 89 ? 5.413 -5.975 3.354 1.00 87.75 89 LEU A CA 1
ATOM 697 C C . LEU A 1 89 ? 5.067 -7.436 3.627 1.00 87.75 89 LEU A C 1
ATOM 699 O O . LEU A 1 89 ? 5.770 -8.337 3.173 1.00 87.75 89 LEU A O 1
ATOM 703 N N . ALA A 1 90 ? 3.982 -7.682 4.344 1.00 84.50 90 ALA A N 1
ATOM 704 C CA . ALA A 1 90 ? 3.536 -9.026 4.644 1.00 84.50 90 ALA A CA 1
ATOM 705 C C . ALA A 1 90 ? 3.029 -9.781 3.416 1.00 84.50 90 ALA A C 1
ATOM 707 O O . ALA A 1 90 ? 3.412 -10.930 3.206 1.00 84.50 90 ALA A O 1
ATOM 708 N N . ARG A 1 91 ? 2.231 -9.126 2.562 1.00 85.62 91 ARG A N 1
ATOM 709 C CA . ARG A 1 91 ? 1.800 -9.686 1.270 1.00 85.62 91 ARG A CA 1
ATOM 710 C C . ARG A 1 91 ? 2.993 -9.988 0.364 1.00 85.62 91 ARG A C 1
ATOM 712 O O . ARG A 1 91 ? 2.966 -10.973 -0.361 1.00 85.62 91 ARG A O 1
ATOM 719 N N . ALA A 1 92 ? 4.058 -9.190 0.452 1.00 86.75 92 ALA A N 1
ATOM 720 C CA . ALA A 1 92 ? 5.324 -9.445 -0.231 1.00 86.75 92 ALA A CA 1
ATOM 721 C C . ALA A 1 92 ? 6.196 -10.536 0.430 1.00 86.75 92 ALA A C 1
ATOM 723 O O . ALA A 1 92 ? 7.285 -10.830 -0.061 1.00 86.75 92 ALA A O 1
ATOM 724 N N . GLY A 1 93 ? 5.752 -11.133 1.542 1.00 84.31 93 GLY A N 1
ATOM 725 C CA . GLY A 1 93 ? 6.476 -12.183 2.260 1.00 84.31 93 GLY A CA 1
ATOM 726 C C . GLY A 1 93 ? 7.662 -11.690 3.095 1.00 84.31 93 GLY A C 1
ATOM 727 O O . GLY A 1 93 ? 8.507 -12.495 3.481 1.00 84.31 93 GLY A O 1
ATOM 728 N N . HIS A 1 94 ? 7.749 -10.385 3.372 1.00 83.81 94 HIS A N 1
ATOM 729 C CA . HIS A 1 94 ? 8.792 -9.793 4.220 1.00 83.81 94 HIS A CA 1
ATOM 730 C C . HIS A 1 94 ? 8.449 -9.798 5.713 1.00 83.81 94 HIS A C 1
ATOM 732 O O . HIS A 1 94 ? 9.331 -9.544 6.532 1.00 83.81 94 HIS A O 1
ATOM 738 N N . LEU A 1 95 ? 7.198 -10.100 6.069 1.00 78.06 95 LEU A N 1
ATOM 739 C CA . LEU A 1 95 ? 6.767 -10.325 7.446 1.00 78.06 95 LEU A CA 1
ATOM 740 C C . LEU A 1 95 ? 6.301 -11.772 7.607 1.00 78.06 95 LEU A C 1
ATOM 742 O O . LEU A 1 95 ? 5.747 -12.373 6.688 1.00 78.06 95 LEU A O 1
ATOM 746 N N . SER A 1 96 ? 6.555 -12.331 8.787 1.00 65.19 96 SER A N 1
ATOM 747 C CA . SER A 1 96 ? 6.184 -13.704 9.152 1.00 65.19 96 SER A CA 1
ATOM 748 C C . SER A 1 96 ? 4.674 -13.894 9.323 1.00 65.19 96 SER A C 1
ATOM 750 O O . SER A 1 96 ? 4.204 -15.030 9.320 1.00 65.19 96 SER A O 1
ATOM 752 N N . HIS A 1 97 ? 3.920 -12.802 9.459 1.00 58.69 97 HIS A N 1
ATOM 753 C CA . HIS A 1 97 ? 2.465 -12.782 9.559 1.00 58.69 97 HIS A CA 1
ATOM 754 C C . HIS A 1 97 ? 1.860 -12.006 8.385 1.00 58.69 97 HIS A C 1
ATOM 756 O O . HIS A 1 97 ? 2.361 -10.949 8.011 1.00 58.69 97 HIS A O 1
ATOM 762 N N . LEU A 1 98 ? 0.773 -12.527 7.811 1.00 57.91 98 LEU A N 1
ATOM 763 C CA . LEU A 1 98 ? -0.097 -11.787 6.896 1.00 57.91 98 LEU A CA 1
ATOM 764 C C . LEU A 1 98 ? -1.101 -10.988 7.744 1.00 57.91 98 LEU A C 1
ATOM 766 O O . LEU A 1 98 ? -1.883 -11.611 8.456 1.00 57.91 98 LEU A O 1
ATOM 770 N N . PRO A 1 99 ? -1.135 -9.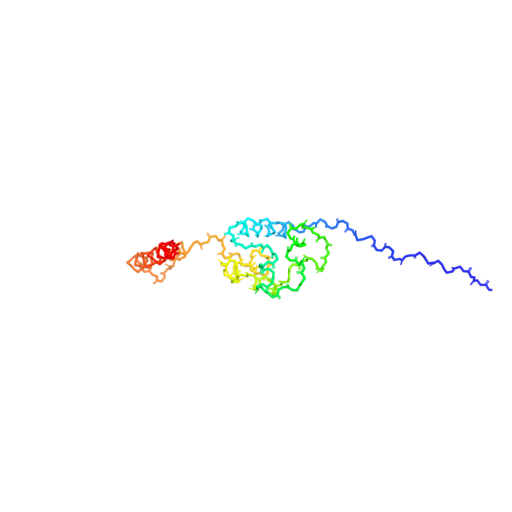646 7.690 1.00 55.88 99 PRO A N 1
ATOM 771 C CA . PRO A 1 99 ? -2.103 -8.837 8.425 1.00 55.88 99 PRO A CA 1
ATOM 772 C C . PRO A 1 99 ? -3.507 -8.879 7.803 1.00 55.88 99 PRO A C 1
ATOM 774 O O . PRO A 1 99 ? -4.398 -8.185 8.272 1.00 55.88 99 PRO A O 1
ATOM 777 N N . ASP A 1 100 ? -3.748 -9.727 6.802 1.00 57.75 100 ASP A N 1
ATOM 778 C CA . ASP A 1 100 ? -5.040 -9.829 6.132 1.00 57.75 100 ASP A CA 1
ATOM 779 C C . ASP A 1 100 ? -5.621 -11.246 6.223 1.00 57.75 100 ASP A C 1
ATOM 781 O O . ASP A 1 100 ? -5.682 -11.966 5.230 1.00 57.75 100 ASP A O 1
ATOM 785 N N . GLU A 1 101 ? -6.115 -11.611 7.400 1.00 53.69 101 GLU A N 1
ATOM 786 C CA . GLU A 1 101 ? -7.331 -12.441 7.507 1.00 53.69 101 GLU A CA 1
ATOM 787 C C . GLU A 1 101 ? -8.314 -11.910 8.559 1.00 53.69 101 GLU A C 1
ATOM 789 O O . GLU A 1 101 ? -9.468 -12.333 8.601 1.00 53.69 101 GLU A O 1
ATOM 794 N N . VAL A 1 102 ? -7.898 -10.941 9.380 1.00 63.81 102 VAL A N 1
ATOM 795 C CA . VAL A 1 102 ? -8.714 -10.405 10.466 1.00 63.81 102 VAL A CA 1
ATOM 796 C C . VAL A 1 102 ? -9.082 -8.968 10.124 1.00 63.81 102 VAL A C 1
ATOM 798 O O . VAL A 1 102 ? -8.268 -8.053 10.217 1.00 63.81 102 VAL A O 1
ATOM 801 N N . THR A 1 103 ? -10.326 -8.760 9.700 1.00 79.75 103 THR A N 1
ATOM 802 C CA . THR A 1 103 ? -10.902 -7.414 9.584 1.00 79.75 103 THR A CA 1
ATOM 803 C C . THR A 1 103 ? -10.793 -6.683 10.923 1.00 79.75 103 THR A C 1
ATOM 805 O O . THR A 1 103 ? -10.808 -7.311 11.979 1.00 79.75 103 THR A O 1
ATOM 808 N N . ILE A 1 104 ? -10.749 -5.347 10.910 1.00 81.69 104 ILE A N 1
ATOM 809 C CA . ILE A 1 104 ? -10.758 -4.557 12.155 1.00 81.69 104 ILE A CA 1
ATOM 810 C C . ILE A 1 104 ? -11.970 -4.931 13.026 1.00 81.69 104 ILE A C 1
ATOM 812 O O . ILE A 1 104 ? -11.837 -5.061 14.239 1.00 81.69 104 ILE A O 1
ATOM 816 N N . GLU A 1 105 ? -13.129 -5.201 12.412 1.00 85.31 105 GLU A N 1
ATOM 817 C CA . GLU A 1 105 ? -14.311 -5.697 13.129 1.00 85.31 105 GLU A CA 1
ATOM 818 C C . GLU A 1 105 ? -14.043 -7.049 13.814 1.00 85.31 105 GLU A C 1
ATOM 820 O O . GLU A 1 105 ? -14.364 -7.215 14.987 1.00 85.31 105 GLU A O 1
ATOM 825 N N . GLN A 1 106 ? -13.403 -8.001 13.130 1.00 81.94 106 GLN A N 1
ATOM 826 C CA . GLN A 1 106 ? -13.024 -9.289 13.723 1.00 81.94 106 GLN A CA 1
ATOM 827 C C . GLN A 1 106 ? -11.951 -9.148 14.810 1.00 81.94 106 GLN A C 1
ATOM 829 O O . GLN A 1 106 ? -12.000 -9.887 15.792 1.00 81.94 106 GLN A O 1
ATOM 834 N N . ALA A 1 107 ? -11.021 -8.199 14.678 1.00 86.62 107 ALA A N 1
ATOM 835 C CA . ALA A 1 107 ? -10.013 -7.925 15.699 1.00 86.62 107 ALA A CA 1
ATOM 836 C C . ALA A 1 107 ? -10.666 -7.395 16.985 1.00 86.62 107 ALA A C 1
ATOM 838 O O . ALA A 1 107 ? -10.372 -7.893 18.069 1.00 86.62 107 ALA A O 1
ATOM 839 N N . ILE A 1 108 ? -11.623 -6.466 16.858 1.00 91.19 108 ILE A N 1
ATOM 840 C CA . ILE A 1 108 ? -12.411 -5.951 17.989 1.00 91.19 108 ILE A CA 1
ATOM 841 C C . ILE A 1 108 ? -13.234 -7.077 18.630 1.00 91.19 108 ILE A C 1
ATOM 843 O O . ILE A 1 108 ? -13.237 -7.237 19.850 1.00 91.19 108 ILE A O 1
ATOM 847 N N . LEU A 1 109 ? -13.918 -7.894 17.823 1.00 89.56 109 LEU A N 1
ATOM 848 C CA . LEU A 1 109 ? -14.732 -9.002 18.332 1.00 89.56 109 LEU A CA 1
ATOM 849 C C . LEU A 1 109 ? -13.893 -10.073 19.048 1.00 89.56 109 LEU A C 1
ATOM 851 O O . LEU A 1 109 ? -14.355 -10.642 20.042 1.00 89.56 109 LEU A O 1
ATOM 855 N N . GLY A 1 110 ? -12.676 -10.330 18.563 1.00 85.38 110 GLY A N 1
ATOM 856 C CA . GLY A 1 110 ? -11.746 -11.321 19.105 1.00 85.38 110 GLY A CA 1
ATOM 857 C C . GLY A 1 110 ? -11.011 -10.895 20.379 1.00 85.38 110 GLY A C 1
ATOM 858 O O . GLY A 1 110 ? -10.440 -11.755 21.053 1.00 85.38 110 GLY A O 1
ATOM 859 N N . ASP A 1 111 ? -11.039 -9.610 20.739 1.00 87.00 111 ASP A N 1
ATOM 860 C CA . ASP A 1 111 ? -10.357 -9.103 21.930 1.00 87.00 111 ASP A CA 1
ATOM 861 C C . ASP A 1 111 ? -11.038 -9.609 23.215 1.00 87.00 111 ASP A C 1
ATOM 863 O O . ASP A 1 111 ? -12.245 -9.456 23.408 1.00 87.00 111 ASP A O 1
ATOM 867 N N . ARG A 1 112 ? -10.275 -10.257 24.101 1.00 91.00 112 ARG A N 1
ATOM 868 C CA . ARG A 1 112 ? -10.788 -10.812 25.367 1.00 91.00 112 ARG A CA 1
ATOM 869 C C . ARG A 1 112 ? -10.803 -9.799 26.513 1.00 91.00 112 ARG A C 1
ATOM 871 O O . ARG A 1 112 ? -11.422 -10.082 27.532 1.00 91.00 112 ARG A O 1
ATOM 878 N N . GLY A 1 113 ? -10.104 -8.676 26.366 1.00 91.94 113 GLY A N 1
ATOM 879 C CA . GLY A 1 113 ? -10.066 -7.589 27.343 1.00 91.94 113 GLY A CA 1
ATOM 880 C C . GLY A 1 113 ? -11.231 -6.610 27.209 1.00 91.94 113 GLY A C 1
ATOM 881 O O . GLY A 1 113 ? -11.445 -5.818 28.120 1.00 91.94 113 GLY A O 1
ATOM 882 N N . LEU A 1 114 ? -11.983 -6.677 26.107 1.00 92.88 114 LEU A N 1
ATOM 883 C CA . LEU A 1 114 ? -13.154 -5.840 25.862 1.00 92.88 114 LEU A CA 1
ATOM 884 C C . LEU A 1 114 ? -14.446 -6.583 26.204 1.00 92.88 114 LEU A C 1
ATOM 886 O O . LEU A 1 114 ? -14.637 -7.741 25.807 1.00 92.88 114 LEU A O 1
ATOM 890 N N . ASP A 1 115 ? -15.358 -5.892 26.879 1.00 94.06 115 ASP A N 1
ATOM 891 C CA . ASP A 1 115 ? -16.713 -6.386 27.081 1.00 94.06 115 ASP A CA 1
ATOM 892 C C . ASP A 1 115 ? -17.601 -6.153 25.842 1.00 94.06 115 ASP A C 1
ATOM 894 O O . ASP A 1 115 ? -17.160 -5.679 24.790 1.00 94.06 115 ASP A O 1
ATOM 898 N N . TYR A 1 116 ? -18.864 -6.571 25.924 1.00 93.62 116 TYR A N 1
ATOM 899 C CA . TYR A 1 116 ? -19.790 -6.469 24.799 1.00 93.62 116 TYR A CA 1
ATOM 900 C C . TYR A 1 116 ? -20.121 -5.018 24.413 1.00 93.62 116 TYR A C 1
ATOM 902 O O . TYR A 1 116 ? -20.228 -4.717 23.221 1.00 93.62 116 TYR A O 1
ATOM 910 N N . GLU A 1 117 ? -20.283 -4.128 25.394 1.00 95.00 117 GLU A N 1
ATOM 911 C CA . GLU A 1 117 ? -20.643 -2.729 25.147 1.00 95.00 117 GLU A CA 1
ATOM 912 C C . GLU A 1 117 ? -19.465 -1.977 24.519 1.00 95.00 117 GLU A C 1
ATOM 914 O O . GLU A 1 117 ? -19.645 -1.282 23.515 1.00 95.00 117 GLU A O 1
ATOM 919 N N . ASP A 1 118 ? -18.246 -2.216 25.003 1.00 94.69 118 ASP A N 1
ATOM 920 C CA . ASP A 1 118 ? -17.026 -1.643 24.433 1.00 94.69 118 ASP A CA 1
ATOM 921 C C . ASP A 1 118 ? -16.808 -2.101 22.986 1.00 94.69 118 ASP A C 1
ATOM 923 O O . ASP A 1 118 ? -16.526 -1.294 22.091 1.00 94.69 118 ASP A O 1
ATOM 927 N N . LYS A 1 119 ? -17.008 -3.397 22.713 1.00 96.06 119 LYS A N 1
ATOM 928 C CA . LYS A 1 119 ? -16.928 -3.941 21.348 1.00 96.06 119 LYS A CA 1
ATOM 929 C C 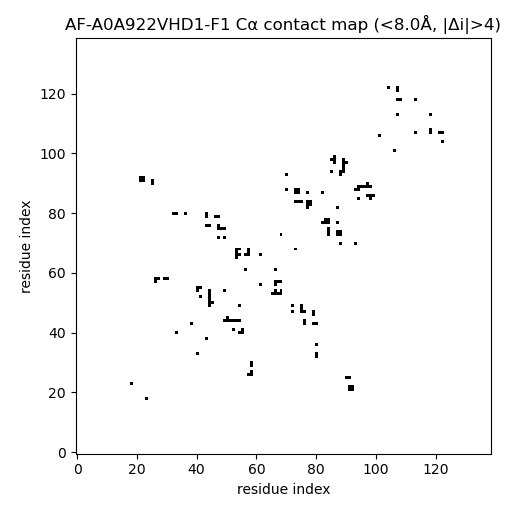. LYS A 1 119 ? -17.938 -3.282 20.424 1.00 96.06 119 LYS A C 1
ATOM 931 O O . LYS A 1 119 ? -17.593 -2.891 19.307 1.00 96.06 119 LYS A O 1
ATOM 936 N N . ARG A 1 120 ? -19.183 -3.144 20.881 1.00 95.25 120 ARG A N 1
ATOM 937 C CA . ARG A 1 120 ? -20.250 -2.502 20.113 1.00 95.25 120 ARG A CA 1
ATOM 938 C C . ARG A 1 120 ? -19.901 -1.051 19.794 1.00 95.25 120 ARG A C 1
ATOM 940 O O . ARG A 1 120 ? -19.987 -0.655 18.630 1.00 95.25 120 ARG A O 1
ATOM 947 N N . PHE A 1 121 ? -19.469 -0.289 20.795 1.00 96.25 121 PHE A N 1
ATOM 948 C CA . PHE A 1 121 ? -19.077 1.107 20.636 1.00 96.25 121 PHE A CA 1
ATOM 949 C C . PHE A 1 121 ? -17.957 1.273 19.599 1.00 96.25 121 PHE A C 1
ATOM 951 O O . PHE A 1 121 ? -18.071 2.086 18.678 1.00 96.25 121 PHE A O 1
ATOM 958 N N . LEU A 1 122 ? -16.897 0.465 19.696 1.00 95.06 122 LEU A N 1
ATOM 959 C CA . LEU A 1 122 ? -15.757 0.528 18.780 1.00 95.06 122 LEU A CA 1
ATOM 960 C C . LEU A 1 122 ? -16.138 0.151 17.344 1.00 95.06 122 LEU A C 1
ATOM 962 O O . LEU A 1 122 ? -15.692 0.806 16.399 1.00 95.06 122 LEU A O 1
ATOM 966 N N . ILE A 1 123 ? -16.998 -0.856 17.162 1.00 94.62 123 ILE A N 1
ATOM 967 C CA . ILE A 1 123 ? -17.506 -1.242 15.838 1.00 94.62 123 ILE A CA 1
ATOM 968 C C . ILE A 1 123 ? -18.343 -0.112 15.227 1.00 94.62 123 ILE A C 1
ATOM 970 O O . ILE A 1 123 ? -18.173 0.218 14.051 1.00 94.62 123 ILE A O 1
ATOM 974 N N . GLU A 1 124 ? -19.230 0.515 16.000 1.00 94.12 124 GLU A N 1
ATOM 975 C CA . GLU A 1 124 ? -20.034 1.645 15.523 1.00 94.12 124 GLU A CA 1
ATOM 976 C C . GLU A 1 124 ? -19.154 2.852 15.150 1.00 94.12 124 GLU A C 1
ATOM 978 O O . GLU A 1 124 ? -19.334 3.447 14.079 1.00 94.12 124 GLU A O 1
ATOM 983 N N . ALA A 1 125 ? -18.152 3.174 15.974 1.00 92.50 125 ALA A N 1
ATOM 984 C CA . ALA A 1 125 ? -17.187 4.240 15.708 1.00 92.50 125 ALA A CA 1
ATOM 985 C C . ALA A 1 125 ? -16.358 3.971 14.440 1.00 92.50 125 ALA A C 1
ATOM 987 O O . ALA A 1 125 ? -16.191 4.862 13.595 1.00 92.50 125 ALA A O 1
ATOM 988 N N . TYR A 1 126 ? -15.891 2.733 14.267 1.00 89.31 126 TYR A N 1
ATOM 989 C CA . TYR A 1 126 ? -15.170 2.302 13.075 1.00 89.31 126 TYR A CA 1
ATOM 990 C C . TYR A 1 126 ? -16.035 2.452 11.818 1.00 89.31 126 TYR A C 1
ATOM 992 O O . TYR A 1 126 ? -15.646 3.147 10.876 1.00 89.31 126 TYR A O 1
ATOM 1000 N N . ARG A 1 127 ? -17.260 1.909 11.831 1.00 90.00 127 ARG A N 1
ATOM 1001 C CA . ARG A 1 127 ? -18.208 2.000 10.705 1.00 90.00 127 ARG A CA 1
ATOM 1002 C C . ARG A 1 127 ? -18.520 3.440 10.321 1.00 90.00 127 ARG A C 1
ATOM 1004 O O . ARG A 1 127 ? -18.585 3.762 9.135 1.00 90.00 127 ARG A O 1
ATOM 1011 N N . ARG A 1 128 ? -18.695 4.322 11.307 1.00 90.19 128 ARG A N 1
ATOM 1012 C CA . ARG A 1 128 ? -18.924 5.754 11.068 1.00 90.19 128 ARG A CA 1
ATOM 1013 C C . ARG A 1 128 ? -17.735 6.407 10.364 1.00 90.19 128 ARG A C 1
ATOM 1015 O O . ARG A 1 128 ? -17.930 7.207 9.452 1.00 90.19 128 ARG A O 1
ATOM 1022 N N . THR A 1 129 ? -16.521 6.054 10.776 1.00 85.00 129 THR A N 1
ATOM 1023 C CA . THR A 1 129 ? -15.276 6.597 10.218 1.00 85.00 129 THR A CA 1
ATOM 1024 C C . THR A 1 129 ? -15.064 6.136 8.779 1.00 85.00 129 THR A C 1
ATOM 1026 O O . THR A 1 129 ? -14.793 6.964 7.910 1.00 85.00 129 THR A O 1
ATOM 1029 N N . VAL A 1 130 ? -15.276 4.846 8.505 1.00 77.94 130 VAL A N 1
ATOM 1030 C CA . VAL A 1 130 ? -15.177 4.279 7.150 1.00 77.94 130 VAL A CA 1
ATOM 1031 C C . VAL A 1 130 ? -16.189 4.936 6.207 1.00 77.94 130 VAL A C 1
ATOM 1033 O O . VAL A 1 130 ? -15.797 5.455 5.165 1.00 77.94 130 VAL A O 1
ATOM 1036 N N . ARG A 1 131 ? -17.463 5.047 6.614 1.00 77.81 131 ARG A N 1
ATOM 1037 C CA . ARG A 1 131 ? -18.504 5.721 5.811 1.00 77.81 131 ARG A CA 1
ATOM 1038 C C . ARG A 1 131 ? -18.183 7.189 5.527 1.00 77.81 131 ARG A C 1
ATOM 1040 O O . ARG A 1 131 ? -18.441 7.674 4.430 1.00 77.81 131 ARG A O 1
ATOM 1047 N N . LYS A 1 132 ? -17.609 7.908 6.497 1.00 71.50 132 LYS A N 1
ATOM 1048 C CA . LYS A 1 132 ? -17.188 9.306 6.312 1.00 71.50 132 LYS A CA 1
ATOM 1049 C C . LYS A 1 132 ? -16.048 9.430 5.291 1.00 71.50 132 LYS A C 1
ATOM 1051 O O . LYS A 1 132 ? -16.031 10.388 4.527 1.00 71.50 132 LYS A O 1
ATOM 1056 N N . GLY A 1 133 ? -15.121 8.472 5.263 1.00 57.78 133 GLY A N 1
ATOM 1057 C CA . GLY A 1 133 ? -14.044 8.419 4.268 1.00 57.78 133 GLY A CA 1
ATOM 1058 C C . GLY A 1 133 ? -14.524 8.091 2.847 1.00 57.78 133 GLY A C 1
ATOM 1059 O O . GLY A 1 133 ? -13.884 8.492 1.876 1.00 57.78 133 GLY A O 1
ATOM 1060 N N . GLU A 1 134 ? -15.655 7.397 2.713 1.00 54.47 134 GLU A N 1
ATOM 1061 C CA . GLU A 1 134 ? -16.272 7.064 1.421 1.00 54.47 134 GLU A CA 1
ATOM 1062 C C . GLU A 1 134 ? -17.184 8.184 0.895 1.00 54.47 134 GLU A C 1
ATOM 1064 O O . GLU A 1 134 ? -17.179 8.451 -0.302 1.00 54.47 134 GLU A O 1
ATOM 1069 N N . GLY A 1 135 ? -17.900 8.890 1.778 1.00 50.12 135 GLY A N 1
ATOM 1070 C CA . GLY A 1 135 ? -18.817 9.983 1.419 1.00 50.12 135 GLY A CA 1
ATOM 1071 C C . GLY A 1 135 ? -18.187 11.375 1.270 1.00 50.12 135 GLY A C 1
ATOM 1072 O O . GLY A 1 135 ? -18.896 12.328 0.973 1.00 50.12 135 GLY A O 1
ATOM 1073 N N . GLY A 1 136 ? -16.877 11.526 1.493 1.00 45.38 136 GLY A N 1
ATOM 1074 C CA . GLY A 1 136 ? -16.152 12.800 1.355 1.00 45.38 136 GLY A CA 1
ATOM 1075 C C . GLY A 1 136 ? -15.529 13.044 -0.025 1.00 45.38 136 GLY A C 1
ATOM 1076 O O . GLY A 1 136 ? -14.662 13.904 -0.144 1.00 45.38 136 GLY A O 1
ATOM 1077 N N . ARG A 1 137 ? -15.900 12.253 -1.040 1.00 48.84 137 ARG A N 1
ATOM 1078 C CA . ARG A 1 137 ? -15.343 12.315 -2.404 1.00 48.84 137 ARG A CA 1
ATOM 1079 C C . ARG A 1 137 ? -16.258 12.978 -3.442 1.00 48.84 137 ARG A C 1
ATOM 1081 O O . ARG A 1 137 ? -15.918 12.940 -4.617 1.00 48.84 137 ARG A O 1
ATOM 1088 N N . ASP A 1 138 ? -17.342 13.614 -2.998 1.00 46.31 138 ASP A N 1
ATOM 1089 C CA . ASP A 1 138 ? -18.256 14.402 -3.834 1.00 46.31 138 ASP A CA 1
ATOM 1090 C C . ASP A 1 138 ? -18.375 15.843 -3.304 1.00 46.31 138 ASP A C 1
ATOM 1092 O O . ASP A 1 138 ? -19.385 16.217 -2.713 1.00 46.31 138 ASP A O 1
ATOM 1096 N N . THR A 1 139 ? -17.321 16.638 -3.493 1.00 41.31 139 THR A N 1
ATOM 1097 C CA . THR A 1 139 ? -17.326 18.113 -3.625 1.00 41.31 139 THR A CA 1
ATOM 1098 C C . THR A 1 139 ? -16.046 18.528 -4.331 1.00 41.31 139 THR A C 1
ATOM 1100 O O . THR A 1 139 ? -16.098 19.476 -5.141 1.00 41.31 139 THR A O 1
#

Secondary structure (DSSP, 8-state):
--------------------HHHHHHHHHHHHHHTTSSS-HHHHHHHTT--SSHHHHHHTT--STTTSPPHHHHHHHHHHTT--HHHHHHHTT-SSS-S-SS-HHHHHHH-SSS-HHHHHHHHHHHHHHHHHHHHTS--

Solvent-accessible surface area (backbone atoms only — not comparable to full-atom values): 8609 Å² total; per-residue (Å²): 140,86,89,81,82,79,88,75,86,77,84,72,72,75,68,87,67,73,74,56,68,60,58,55,49,32,40,51,56,50,50,65,53,49,74,73,43,103,58,55,71,67,55,49,30,58,73,32,68,41,78,78,64,41,67,62,31,34,69,71,63,48,84,54,91,84,22,58,78,47,74,68,50,41,44,38,38,13,69,76,72,74,44,55,43,65,48,45,35,14,56,66,63,76,38,99,56,68,72,80,84,60,49,72,64,52,50,50,67,66,41,85,90,54,55,74,67,58,38,50,52,52,48,52,53,48,54,52,52,54,51,51,69,64,68,68,80,81,129

pLDDT: mean 77.84, std 18.08, range [33.19, 96.25]

Mean predicted aligned error: 14.65 Å

Radius of gyration: 22.61 Å; Cα contacts (8 Å, |Δi|>4): 91; chains: 1; bounding box: 76×45×52 Å

Sequence (139 aa):
MATAGERAGHRRKVADTAEDPRTAEFREWLRVRLERVPKSINAIEKEAGIPGNALGKFLRGERGRRHSLTPLHIQRLAPVIGISEETMLARAGHLSHLPDEVTIEQAILGDRGLDYEDKRFLIEAYRRTVRKGEGGRDT

Nearest PDB structures (foldseek):
  3g5g-assembly5_I  TM=8.005E-01  e=1.364E+00  Enterobacter sp. RFL1396
  3g5g-assembly1_A  TM=8.004E-01  e=1.515E+00  Enterobacter sp. RFL1396
  4ivz-assembly2_F  TM=7.560E-01  e=1.229E+00  Enterobacter sp. RFL1396
  2ef8-assembly1_B  TM=7.258E-01  e=1.166E+00  Peduovirus P2
  3clc-assembly1_D  TM=6.919E-01  e=2.842E+00  unclassified